Protein AF-G7Y5K4-F1 (afdb_monomer)

Mean predicted aligned error: 17.92 Å

Organism: Clonorchis sinensis (NCBI:txid79923)

Structure (mmCIF, N/CA/C/O backbone):
data_AF-G7Y5K4-F1
#
_entry.id   AF-G7Y5K4-F1
#
loop_
_atom_site.group_PDB
_atom_site.id
_atom_site.type_symbol
_atom_site.label_atom_id
_atom_site.label_alt_id
_atom_site.label_comp_id
_atom_site.label_asym_id
_atom_site.label_entity_id
_atom_site.label_seq_id
_atom_site.pdbx_PDB_ins_code
_atom_site.Cartn_x
_atom_site.Cartn_y
_atom_site.Cartn_z
_atom_site.occupancy
_atom_site.B_iso_or_equiv
_atom_site.auth_seq_id
_atom_site.auth_comp_id
_atom_site.auth_asym_id
_atom_site.auth_atom_id
_atom_site.pdbx_PDB_model_num
ATOM 1 N N . MET A 1 1 ? 6.065 -6.163 4.468 1.00 63.84 1 MET A N 1
ATOM 2 C CA . MET A 1 1 ? 6.593 -5.029 5.257 1.00 63.84 1 MET A CA 1
ATOM 3 C C . MET A 1 1 ? 6.149 -5.187 6.708 1.00 63.84 1 MET A C 1
ATOM 5 O O . MET A 1 1 ? 4.993 -5.538 6.922 1.00 63.84 1 MET A O 1
ATOM 9 N N . GLY A 1 2 ? 7.051 -5.015 7.679 1.00 59.34 2 GLY A N 1
ATOM 10 C CA . GLY A 1 2 ? 6.709 -5.107 9.104 1.00 59.34 2 GLY A CA 1
ATOM 11 C C . GLY A 1 2 ? 5.998 -3.844 9.620 1.00 59.34 2 GLY A C 1
ATOM 12 O O . GLY A 1 2 ? 6.077 -2.796 8.969 1.00 59.34 2 GLY A O 1
ATOM 13 N N . PRO A 1 3 ? 5.308 -3.913 10.773 1.00 59.22 3 PRO A N 1
ATOM 14 C CA . PRO A 1 3 ? 4.739 -2.734 11.424 1.00 59.22 3 PRO A CA 1
ATOM 15 C C . PRO A 1 3 ? 5.840 -1.712 11.748 1.00 59.22 3 PRO A C 1
ATOM 17 O O . PRO A 1 3 ? 6.831 -2.059 12.384 1.00 59.22 3 PRO A O 1
ATOM 20 N N . GLY A 1 4 ? 5.680 -0.460 11.308 1.00 64.44 4 GLY A N 1
ATOM 21 C CA . GLY A 1 4 ? 6.615 0.634 11.613 1.00 64.44 4 GLY A CA 1
ATOM 22 C C . GLY A 1 4 ? 7.791 0.812 10.645 1.00 64.44 4 GLY A C 1
ATOM 23 O O . GLY A 1 4 ? 8.609 1.701 10.861 1.00 64.44 4 GLY A O 1
ATOM 24 N N . CYS A 1 5 ? 7.885 0.022 9.569 1.00 73.31 5 CYS A N 1
ATOM 25 C CA . CYS A 1 5 ? 8.819 0.335 8.485 1.00 73.31 5 CYS A CA 1
ATOM 26 C C . CYS A 1 5 ? 8.445 1.678 7.829 1.00 73.31 5 CYS A C 1
ATOM 28 O O . CYS A 1 5 ? 7.266 1.951 7.601 1.00 73.31 5 CYS A O 1
ATOM 30 N N . ASP A 1 6 ? 9.442 2.497 7.490 1.00 87.00 6 ASP A N 1
ATOM 31 C CA . ASP A 1 6 ? 9.219 3.743 6.754 1.00 87.00 6 ASP A CA 1
ATOM 32 C C . ASP A 1 6 ? 8.789 3.434 5.309 1.00 87.00 6 ASP A C 1
ATOM 34 O O . ASP A 1 6 ? 9.469 2.703 4.580 1.00 87.00 6 ASP A O 1
ATOM 3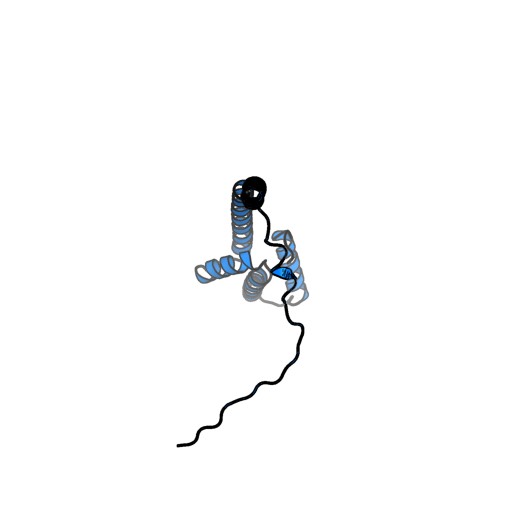8 N N . LEU A 1 7 ? 7.651 4.000 4.899 1.00 86.44 7 LEU A N 1
ATOM 39 C CA . LEU A 1 7 ? 7.104 3.902 3.545 1.00 86.44 7 LEU A CA 1
ATOM 40 C C . LEU A 1 7 ? 8.095 4.402 2.485 1.00 86.44 7 LEU A C 1
ATOM 42 O O . LEU A 1 7 ? 8.162 3.815 1.406 1.00 86.44 7 LEU A O 1
ATOM 46 N N . ALA A 1 8 ? 8.895 5.428 2.789 1.00 88.31 8 ALA A N 1
ATOM 47 C CA . ALA A 1 8 ? 9.906 5.953 1.872 1.00 88.31 8 ALA A CA 1
ATOM 48 C C . ALA A 1 8 ? 11.077 4.975 1.684 1.00 88.31 8 ALA A C 1
ATOM 50 O O . ALA A 1 8 ? 11.566 4.785 0.571 1.00 88.31 8 ALA A O 1
ATOM 51 N N . VAL A 1 9 ? 11.494 4.296 2.756 1.00 90.62 9 VAL A N 1
ATOM 52 C CA . VAL A 1 9 ? 12.548 3.271 2.694 1.00 90.62 9 VAL A CA 1
ATOM 53 C C . VAL A 1 9 ? 12.059 2.043 1.931 1.00 90.62 9 VAL A C 1
ATOM 55 O O . VAL A 1 9 ? 12.786 1.506 1.092 1.00 90.62 9 VAL A O 1
ATOM 58 N N . PHE A 1 10 ? 10.817 1.614 2.179 1.00 90.94 10 PHE A N 1
ATOM 59 C CA . PHE A 1 10 ? 10.189 0.531 1.423 1.00 90.94 10 PHE A CA 1
ATOM 60 C C . PHE A 1 10 ? 10.117 0.865 -0.073 1.00 90.94 10 PHE A C 1
ATOM 62 O O . PHE A 1 10 ? 10.520 0.050 -0.903 1.00 90.94 10 PHE A O 1
ATOM 69 N N . PHE A 1 11 ? 9.687 2.082 -0.408 1.00 91.25 11 PHE A N 1
ATOM 70 C CA . PHE A 1 11 ? 9.638 2.581 -1.776 1.00 91.25 11 PHE A CA 1
ATOM 71 C C . PHE A 1 11 ? 11.002 2.545 -2.473 1.00 91.25 11 PHE A C 1
ATOM 73 O O . PHE A 1 11 ? 11.129 1.956 -3.545 1.00 91.25 11 PHE A O 1
ATOM 80 N N . ALA A 1 12 ? 12.033 3.113 -1.844 1.00 92.69 12 ALA A N 1
ATOM 81 C CA . ALA A 1 12 ? 13.388 3.128 -2.392 1.00 92.69 12 ALA A CA 1
ATOM 82 C C . ALA A 1 12 ? 13.940 1.706 -2.593 1.00 92.69 12 ALA A C 1
ATOM 84 O O . ALA A 1 12 ? 14.562 1.411 -3.614 1.00 92.69 12 ALA A O 1
ATOM 85 N N . SER A 1 13 ? 13.654 0.801 -1.654 1.00 93.06 13 SER A N 1
ATOM 86 C CA . SER A 1 13 ? 14.066 -0.606 -1.741 1.00 93.06 13 SER A CA 1
ATOM 87 C C . SER A 1 13 ? 13.371 -1.339 -2.892 1.00 93.06 13 SER A C 1
ATOM 89 O O . SER A 1 13 ? 14.004 -2.115 -3.614 1.00 93.06 13 SER A O 1
ATOM 91 N N . LEU A 1 14 ? 12.074 -1.084 -3.090 1.00 92.56 14 LEU A N 1
ATOM 92 C CA . LEU A 1 14 ? 11.309 -1.628 -4.211 1.00 92.56 14 LEU A CA 1
ATOM 93 C C . LEU A 1 14 ? 11.837 -1.085 -5.543 1.00 92.56 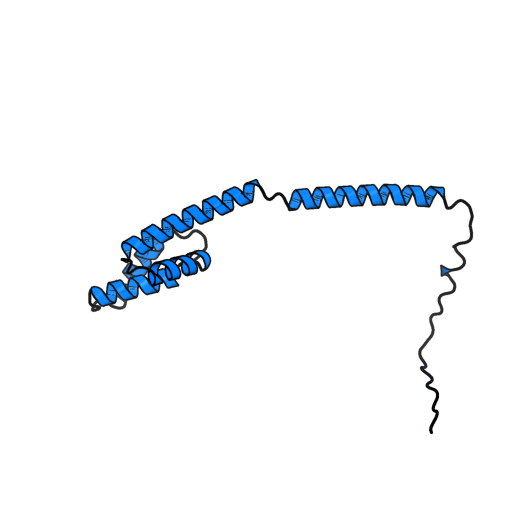14 LEU A C 1
ATOM 95 O O . LEU A 1 14 ? 12.046 -1.858 -6.476 1.00 92.56 14 LEU A O 1
ATOM 99 N N . GLN A 1 15 ? 12.118 0.217 -5.605 1.00 93.19 15 GLN A N 1
ATOM 100 C CA . GLN A 1 15 ? 12.689 0.863 -6.782 1.00 93.19 15 GLN A CA 1
ATOM 101 C C . GLN A 1 15 ? 14.021 0.218 -7.181 1.00 93.19 15 GLN A C 1
ATOM 103 O O . GLN A 1 15 ? 14.174 -0.235 -8.312 1.00 93.19 15 GLN A O 1
ATOM 108 N N . GLN A 1 16 ? 14.947 0.093 -6.228 1.00 94.69 16 GLN A N 1
ATOM 109 C CA . GLN A 1 16 ? 16.251 -0.528 -6.454 1.00 94.69 16 GLN A CA 1
ATOM 110 C C . GLN A 1 16 ? 16.127 -1.996 -6.886 1.00 94.69 16 GLN A C 1
ATOM 112 O O . GLN A 1 16 ? 16.889 -2.470 -7.731 1.00 94.69 16 GLN A O 1
ATOM 117 N N . SER A 1 17 ? 15.168 -2.726 -6.313 1.00 94.56 17 SER A N 1
ATOM 118 C CA . SER A 1 17 ? 14.919 -4.123 -6.677 1.00 94.56 17 SER A CA 1
ATOM 119 C C . SER A 1 17 ? 14.428 -4.248 -8.119 1.00 94.56 17 SER A C 1
ATOM 121 O O . SER A 1 17 ? 14.910 -5.116 -8.846 1.00 94.56 17 SER A O 1
ATOM 123 N N . LEU A 1 18 ? 13.527 -3.362 -8.552 1.00 93.00 18 LEU A N 1
ATOM 124 C CA . LEU A 1 18 ? 13.045 -3.318 -9.933 1.00 93.00 18 LEU A CA 1
ATOM 125 C C . LEU A 1 18 ? 14.149 -2.910 -10.910 1.00 93.00 18 LEU A C 1
ATOM 127 O O . LEU A 1 18 ? 14.308 -3.569 -11.932 1.00 93.00 18 LEU A O 1
ATOM 131 N N . ASP A 1 19 ? 14.956 -1.905 -10.571 1.00 93.00 19 ASP A N 1
ATOM 132 C CA . ASP A 1 19 ? 16.073 -1.460 -11.417 1.00 93.00 19 ASP A CA 1
ATOM 133 C C . ASP A 1 19 ? 17.120 -2.553 -11.623 1.00 93.00 19 ASP A C 1
ATOM 135 O O . ASP A 1 19 ? 17.692 -2.689 -12.703 1.00 93.00 19 ASP A O 1
ATOM 139 N N . ARG A 1 20 ? 17.347 -3.376 -10.595 1.00 95.44 20 ARG A N 1
ATOM 140 C CA . ARG A 1 20 ? 18.262 -4.513 -10.683 1.00 95.44 20 ARG A CA 1
ATOM 141 C C . ARG A 1 20 ? 17.667 -5.687 -11.457 1.00 95.44 20 ARG A C 1
ATOM 143 O O . ARG A 1 20 ? 18.391 -6.342 -12.202 1.00 95.44 20 ARG A O 1
ATOM 150 N N . ALA A 1 21 ? 16.396 -6.005 -11.226 1.00 95.19 21 ALA A N 1
ATOM 151 C CA . ALA A 1 21 ? 15.761 -7.190 -11.798 1.00 95.19 21 ALA A CA 1
ATOM 152 C C . ALA A 1 21 ? 15.332 -6.984 -13.257 1.00 95.19 21 ALA A C 1
ATOM 154 O O . ALA A 1 21 ? 15.390 -7.921 -14.049 1.00 95.19 21 ALA A O 1
ATOM 155 N N . LEU A 1 22 ? 14.895 -5.771 -13.604 1.00 94.88 22 LEU A N 1
ATOM 156 C CA . LEU A 1 22 ? 14.282 -5.432 -14.887 1.00 94.88 22 LEU A CA 1
ATOM 157 C C . LEU A 1 22 ? 14.842 -4.104 -15.441 1.00 94.88 22 LEU A C 1
ATOM 159 O O . LEU A 1 22 ? 14.079 -3.166 -15.677 1.00 94.88 22 LEU A O 1
ATOM 163 N N . PRO A 1 23 ? 16.160 -4.006 -15.703 1.00 91.75 23 PRO A N 1
ATOM 164 C CA . PRO A 1 23 ? 16.790 -2.758 -16.151 1.00 91.75 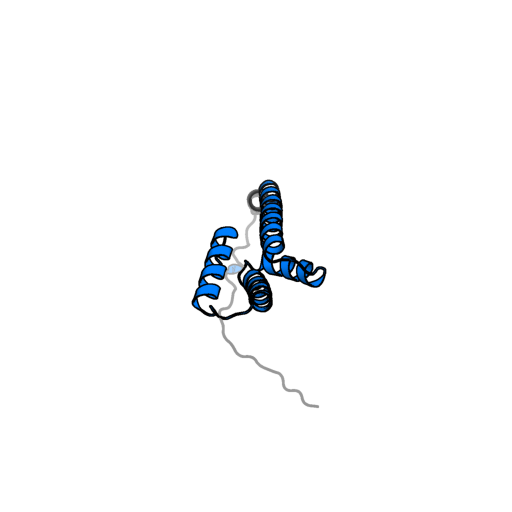23 PRO A CA 1
ATOM 165 C C . PRO A 1 23 ? 16.322 -2.282 -17.538 1.00 91.75 23 PRO A C 1
ATOM 167 O O . PRO A 1 23 ? 16.508 -1.121 -17.881 1.00 91.75 23 PRO A O 1
ATOM 170 N N . GLY A 1 24 ? 15.739 -3.173 -18.348 1.00 92.81 24 GLY A N 1
ATOM 171 C CA . GLY A 1 24 ? 15.252 -2.870 -19.700 1.00 92.81 24 GLY A CA 1
ATOM 172 C C . GLY A 1 24 ? 13.756 -2.562 -19.791 1.00 92.81 24 GLY A C 1
ATOM 173 O O . GLY A 1 24 ? 13.231 -2.493 -20.900 1.00 92.81 24 GLY A O 1
ATOM 174 N N . LEU A 1 25 ? 13.055 -2.447 -18.660 1.00 92.81 25 LEU A N 1
ATOM 175 C CA . LEU A 1 25 ? 11.620 -2.172 -18.646 1.00 92.81 25 LEU A CA 1
ATOM 176 C C . LEU A 1 25 ? 11.356 -0.730 -19.107 1.00 92.81 25 LEU A C 1
ATOM 178 O O . LEU A 1 25 ? 12.020 0.198 -18.644 1.00 92.81 25 LEU A O 1
ATOM 182 N N . ASP A 1 26 ? 10.386 -0.526 -20.000 1.00 94.19 26 ASP A N 1
ATOM 183 C CA . ASP A 1 26 ? 10.026 0.824 -20.433 1.00 94.19 26 ASP A CA 1
ATOM 184 C C . ASP A 1 26 ? 9.443 1.645 -19.271 1.00 94.19 26 ASP A C 1
ATOM 186 O O . ASP A 1 26 ? 8.922 1.100 -18.295 1.00 94.19 26 ASP A O 1
ATOM 190 N N . GLY A 1 27 ? 9.526 2.975 -19.377 1.00 88.62 27 GLY A N 1
ATOM 191 C CA . GLY A 1 27 ? 9.125 3.878 -18.297 1.00 88.62 27 GLY A CA 1
ATOM 192 C C . GLY A 1 27 ? 7.673 3.696 -17.844 1.00 88.62 27 GLY A C 1
ATOM 193 O O . GLY A 1 27 ? 7.408 3.774 -16.645 1.00 88.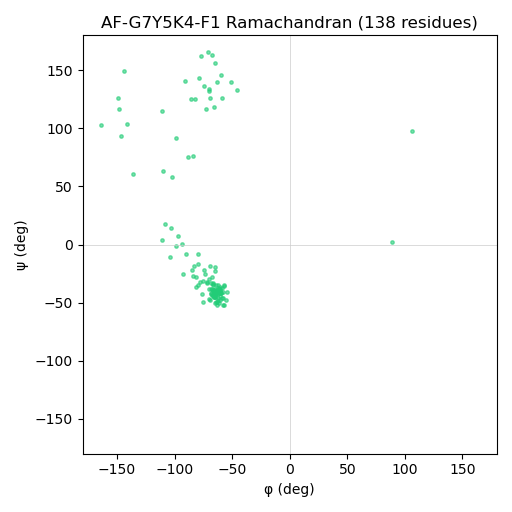62 27 GLY A O 1
ATOM 194 N N . VAL A 1 28 ? 6.753 3.390 -18.764 1.00 89.50 28 VAL A N 1
ATOM 195 C CA . VAL A 1 28 ? 5.322 3.235 -18.460 1.00 89.50 28 VAL A CA 1
ATOM 196 C C . VAL A 1 28 ? 5.072 1.906 -17.759 1.00 89.50 28 VAL A C 1
ATOM 198 O O . VAL A 1 28 ? 4.472 1.883 -16.682 1.00 89.50 28 VAL A O 1
ATOM 201 N N . SER A 1 29 ? 5.589 0.803 -18.304 1.00 91.62 29 SER A N 1
ATOM 202 C CA . SER A 1 29 ? 5.498 -0.513 -17.662 1.00 91.62 29 SER A CA 1
ATOM 203 C C . SER A 1 29 ? 6.177 -0.517 -16.295 1.00 91.62 29 SER A C 1
ATOM 205 O O . SER A 1 29 ? 5.668 -1.125 -15.352 1.00 91.62 29 SER A O 1
ATOM 207 N N . ARG A 1 30 ? 7.296 0.204 -16.150 1.00 91.62 30 ARG A N 1
ATOM 208 C CA . ARG A 1 30 ? 7.996 0.365 -14.872 1.00 91.62 30 ARG A CA 1
ATOM 209 C C . ARG A 1 30 ? 7.154 1.118 -13.861 1.00 91.62 30 ARG A C 1
ATOM 211 O O . ARG A 1 30 ? 7.053 0.668 -12.724 1.00 91.62 30 ARG A O 1
ATOM 218 N N . GLN A 1 31 ? 6.525 2.217 -14.259 1.00 90.00 31 GLN A N 1
ATOM 219 C CA . GLN A 1 31 ? 5.660 2.987 -13.370 1.00 90.00 31 GLN A CA 1
ATOM 220 C C . GLN A 1 31 ? 4.430 2.171 -12.950 1.00 90.00 31 GLN A C 1
ATOM 222 O O . GLN A 1 31 ? 4.089 2.126 -11.766 1.00 90.00 31 GLN A O 1
ATOM 227 N N . TYR A 1 32 ? 3.823 1.438 -13.886 1.00 90.06 32 TYR A N 1
ATOM 228 C CA . TYR A 1 32 ? 2.689 0.566 -13.597 1.00 90.06 32 TYR A CA 1
ATOM 229 C C . TYR A 1 32 ? 3.066 -0.559 -12.627 1.00 90.06 32 TYR A C 1
ATOM 231 O O . TYR A 1 32 ? 2.431 -0.704 -11.580 1.00 90.06 32 TYR A O 1
ATOM 239 N N . LEU A 1 33 ? 4.134 -1.306 -12.918 1.00 92.81 33 LEU A N 1
ATOM 240 C CA . LEU A 1 33 ? 4.617 -2.390 -12.061 1.00 92.81 33 LEU A CA 1
ATOM 241 C C . LEU A 1 33 ? 5.012 -1.883 -10.671 1.00 92.81 33 LEU A C 1
ATOM 243 O O . LEU A 1 33 ? 4.706 -2.525 -9.667 1.00 92.81 33 LEU A O 1
ATOM 247 N N . MET A 1 34 ? 5.661 -0.720 -10.606 1.00 92.31 34 MET A N 1
ATOM 248 C CA . MET A 1 34 ? 6.043 -0.106 -9.343 1.00 92.31 34 MET A CA 1
ATOM 249 C C . MET A 1 34 ? 4.818 0.283 -8.511 1.00 92.31 34 MET A C 1
ATOM 251 O O . MET A 1 34 ? 4.797 0.006 -7.313 1.00 92.31 34 MET A O 1
ATOM 255 N N . SER A 1 35 ? 3.784 0.859 -9.135 1.00 91.19 35 SER A N 1
ATOM 256 C CA . SER A 1 35 ? 2.526 1.194 -8.455 1.00 91.19 35 SER A CA 1
ATOM 257 C C . SER A 1 35 ? 1.846 -0.047 -7.870 1.00 91.19 35 SER A C 1
ATOM 259 O O . SER A 1 35 ? 1.420 -0.040 -6.715 1.00 91.19 35 SER A O 1
ATOM 261 N N . ASP A 1 36 ? 1.801 -1.134 -8.640 1.00 91.81 36 ASP A N 1
ATOM 262 C CA . ASP A 1 36 ? 1.108 -2.363 -8.269 1.00 91.81 36 ASP A CA 1
ATOM 263 C C . ASP A 1 36 ? 1.832 -3.078 -7.119 1.00 91.81 36 ASP A C 1
ATOM 265 O O . ASP A 1 36 ? 1.232 -3.403 -6.093 1.00 91.81 36 ASP A O 1
ATOM 269 N N . GLN A 1 37 ? 3.157 -3.207 -7.231 1.00 93.44 37 GLN A N 1
ATOM 270 C CA . GLN A 1 37 ? 3.994 -3.801 -6.188 1.00 93.44 37 GLN A CA 1
ATOM 271 C C . GLN A 1 37 ? 4.046 -2.959 -4.915 1.00 93.44 37 GLN A C 1
ATOM 273 O O . GLN A 1 37 ? 4.122 -3.508 -3.814 1.00 93.44 37 GLN A O 1
ATOM 278 N N . PHE A 1 38 ? 3.988 -1.632 -5.033 1.00 92.62 38 PHE A N 1
ATOM 279 C CA . PHE A 1 38 ? 3.920 -0.765 -3.866 1.00 92.62 38 PHE A CA 1
ATOM 280 C C . PHE A 1 38 ? 2.624 -1.009 -3.086 1.00 92.62 38 PHE A C 1
ATOM 282 O O . PHE A 1 38 ? 2.676 -1.266 -1.882 1.00 92.62 38 PHE A O 1
ATOM 289 N N . VAL A 1 39 ? 1.474 -1.013 -3.769 1.00 91.69 39 VAL A N 1
ATOM 290 C CA . VAL A 1 39 ? 0.172 -1.296 -3.144 1.00 91.69 39 VAL A CA 1
ATOM 291 C C . VAL A 1 39 ? 0.150 -2.696 -2.524 1.00 91.69 39 VAL A C 1
ATOM 293 O O . VAL A 1 39 ? -0.333 -2.861 -1.402 1.00 91.69 39 VAL A O 1
ATOM 296 N N . GLU A 1 40 ? 0.712 -3.703 -3.192 1.00 92.25 40 GLU A N 1
ATOM 297 C CA . GLU A 1 40 ? 0.733 -5.064 -2.650 1.00 92.25 40 GLU A CA 1
ATOM 298 C C . GLU A 1 40 ? 1.706 -5.232 -1.477 1.00 92.25 40 GLU A C 1
ATOM 300 O O . GLU A 1 40 ? 1.453 -6.008 -0.554 1.00 92.25 40 GLU A O 1
ATOM 305 N N . GLY A 1 41 ? 2.812 -4.492 -1.468 1.00 89.50 41 GLY A N 1
ATOM 306 C CA . GLY A 1 41 ? 3.860 -4.635 -0.462 1.00 89.50 41 GLY A CA 1
ATOM 307 C C . GLY A 1 41 ? 3.617 -3.883 0.849 1.00 89.50 41 GLY A C 1
ATOM 308 O O . GLY A 1 41 ? 4.223 -4.241 1.870 1.00 89.50 41 GLY A O 1
ATOM 309 N N . VAL A 1 42 ? 2.716 -2.892 0.865 1.00 89.62 42 VAL A N 1
ATOM 310 C CA . VAL A 1 42 ? 2.325 -2.200 2.104 1.00 89.62 42 VAL A CA 1
ATOM 311 C C . VAL A 1 42 ? 1.486 -3.090 3.031 1.00 89.62 42 VAL A C 1
ATOM 313 O O . VAL A 1 42 ? 0.986 -4.162 2.663 1.00 89.62 42 VAL A O 1
ATOM 316 N N . GLN A 1 43 ? 1.346 -2.643 4.282 1.00 87.12 43 GLN A N 1
ATOM 317 C CA . GLN A 1 43 ? 0.594 -3.352 5.316 1.00 87.12 43 GLN A CA 1
ATOM 318 C C . GLN A 1 43 ? -0.885 -3.542 4.921 1.00 87.12 43 GLN A C 1
ATOM 320 O O . GLN A 1 43 ? -1.463 -2.642 4.307 1.00 87.12 43 GLN A O 1
ATOM 325 N N . PRO A 1 44 ? -1.533 -4.659 5.313 1.00 86.62 44 PRO A N 1
ATOM 326 C CA . PRO A 1 44 ? -2.894 -4.994 4.875 1.00 86.62 44 PRO A CA 1
ATOM 327 C C . PRO A 1 44 ? -3.941 -3.902 5.132 1.00 86.62 44 PRO A C 1
ATOM 329 O O . PRO A 1 44 ? -4.765 -3.630 4.261 1.00 86.62 44 PRO A O 1
ATOM 332 N N . ALA A 1 45 ? -3.875 -3.242 6.294 1.00 82.06 45 ALA A N 1
ATOM 333 C CA . ALA A 1 45 ? -4.793 -2.160 6.655 1.00 82.06 45 ALA A CA 1
ATOM 334 C C . ALA A 1 45 ? -4.721 -0.975 5.673 1.00 82.06 45 ALA A C 1
ATOM 336 O O . ALA A 1 45 ? -5.745 -0.410 5.300 1.00 82.06 45 ALA A O 1
ATOM 337 N N . LEU A 1 46 ? -3.513 -0.647 5.210 1.00 87.12 46 LEU A N 1
ATOM 338 C CA . LEU A 1 46 ? -3.263 0.439 4.266 1.00 87.12 46 LEU A CA 1
ATOM 339 C C . LEU A 1 46 ? -3.542 0.008 2.818 1.00 87.12 46 LEU A C 1
ATOM 341 O O . LEU A 1 46 ? -4.081 0.777 2.026 1.00 87.12 46 LEU A O 1
ATOM 345 N N . ARG A 1 47 ? -3.230 -1.252 2.483 1.00 90.62 47 ARG A N 1
ATOM 346 C CA . ARG A 1 47 ? -3.440 -1.848 1.155 1.00 90.62 47 ARG A CA 1
ATOM 347 C C . ARG A 1 47 ? -4.887 -1.739 0.693 1.00 90.62 47 ARG A C 1
ATOM 349 O O . ARG A 1 47 ? -5.128 -1.354 -0.446 1.00 90.62 47 ARG A O 1
ATOM 356 N N . ALA A 1 48 ? -5.843 -2.088 1.556 1.00 89.12 48 ALA A N 1
ATOM 357 C CA . ALA A 1 48 ? -7.262 -2.049 1.206 1.00 89.12 48 ALA A CA 1
ATOM 358 C C . ALA A 1 48 ? -7.708 -0.636 0.800 1.00 89.12 48 ALA A C 1
ATOM 360 O O . ALA A 1 48 ? -8.413 -0.472 -0.193 1.00 89.12 48 ALA A O 1
ATOM 361 N N . GLN A 1 49 ? -7.235 0.379 1.526 1.00 89.25 49 GLN A N 1
ATOM 362 C CA . GLN A 1 49 ? -7.548 1.779 1.252 1.00 89.25 49 GLN A CA 1
ATOM 363 C C . GLN A 1 49 ? -6.888 2.250 -0.048 1.00 89.25 49 GLN A C 1
ATOM 365 O O . GLN A 1 49 ? -7.569 2.794 -0.911 1.00 89.25 49 GLN A O 1
ATOM 370 N N . LEU A 1 50 ? -5.597 1.967 -0.248 1.00 90.12 50 LEU A N 1
ATOM 371 C CA . LEU A 1 50 ? -4.888 2.349 -1.476 1.00 90.12 50 LEU A CA 1
ATOM 372 C C . LEU A 1 50 ? -5.473 1.690 -2.731 1.00 90.12 50 LEU A C 1
ATOM 374 O O . LEU A 1 50 ? -5.568 2.341 -3.768 1.00 90.12 50 LEU A O 1
ATOM 378 N N . ARG A 1 51 ? -5.912 0.426 -2.647 1.00 91.12 51 ARG A N 1
ATOM 379 C CA . ARG A 1 51 ? -6.622 -0.240 -3.753 1.00 91.12 51 ARG A CA 1
ATOM 380 C C . ARG A 1 51 ? -7.924 0.474 -4.106 1.00 91.12 51 ARG A C 1
ATOM 382 O O . ARG A 1 51 ? -8.234 0.599 -5.284 1.00 91.12 51 ARG A O 1
ATOM 389 N N . LEU A 1 52 ? -8.660 0.944 -3.100 1.00 87.75 52 LEU A N 1
ATOM 390 C CA . LEU A 1 52 ? -9.899 1.700 -3.280 1.00 87.75 52 LEU A CA 1
ATOM 391 C C . LEU A 1 52 ? -9.644 3.023 -4.008 1.00 87.75 52 LEU A C 1
ATOM 393 O O . LEU A 1 52 ? -10.294 3.283 -5.015 1.00 87.75 52 LEU A O 1
ATOM 397 N N . VAL A 1 53 ? -8.655 3.809 -3.565 1.00 87.44 53 VAL A N 1
ATOM 398 C CA . VAL A 1 53 ? -8.339 5.095 -4.215 1.00 87.44 53 VAL A CA 1
ATOM 399 C C . VAL A 1 53 ? -7.806 4.888 -5.637 1.00 87.44 53 VAL A C 1
ATOM 401 O O . VAL A 1 53 ? -8.198 5.598 -6.558 1.00 87.44 53 VAL A O 1
ATOM 404 N N . ARG A 1 54 ? -6.977 3.862 -5.854 1.00 85.38 54 ARG A N 1
ATOM 405 C CA .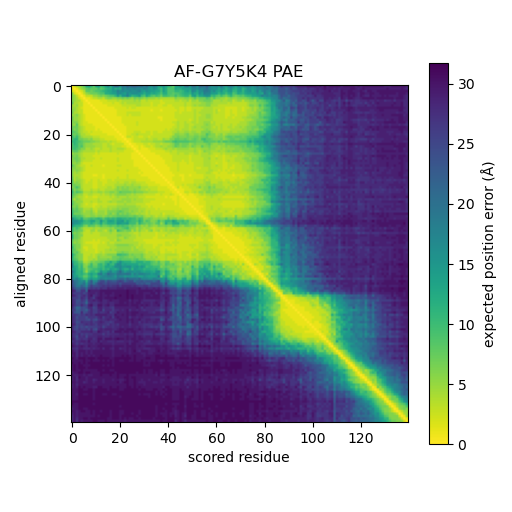 ARG A 1 54 ? -6.464 3.515 -7.190 1.00 85.38 54 ARG A CA 1
ATOM 406 C C . ARG A 1 54 ? -7.551 3.003 -8.141 1.00 85.38 54 ARG A C 1
ATOM 408 O O . ARG A 1 54 ? -7.416 3.134 -9.349 1.00 85.38 54 ARG A O 1
ATOM 415 N N . ALA A 1 55 ? -8.615 2.393 -7.621 1.00 84.56 55 ALA A N 1
ATOM 416 C CA . ALA A 1 55 ? -9.754 1.987 -8.442 1.00 84.5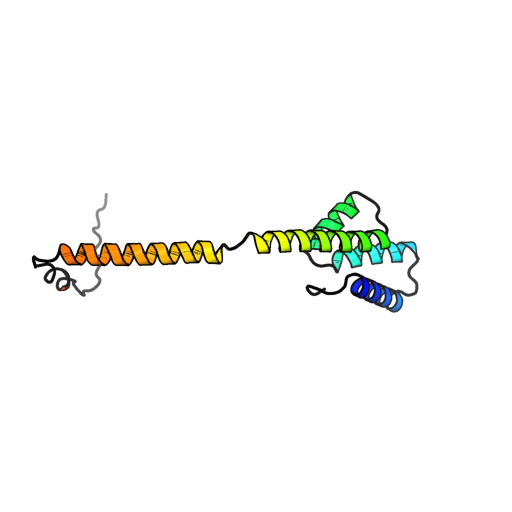6 55 ALA A CA 1
ATOM 417 C C . ALA A 1 55 ? -10.608 3.188 -8.879 1.00 84.56 55 ALA A C 1
ATOM 419 O O . ALA A 1 55 ? -11.291 3.111 -9.897 1.00 84.56 55 ALA A O 1
ATOM 420 N N . THR A 1 56 ? -10.581 4.280 -8.109 1.00 78.19 56 THR A N 1
ATOM 421 C CA . THR A 1 56 ? -11.358 5.493 -8.390 1.00 78.19 56 THR A CA 1
ATOM 422 C C . THR A 1 56 ? -10.599 6.529 -9.210 1.00 78.19 56 THR A C 1
ATOM 424 O O . THR A 1 56 ? -11.239 7.323 -9.892 1.00 78.19 56 THR A O 1
ATOM 427 N N . ASP A 1 57 ? -9.266 6.531 -9.151 1.00 77.12 57 ASP A N 1
ATOM 428 C CA . ASP A 1 57 ? -8.426 7.515 -9.831 1.00 77.12 57 ASP A CA 1
ATOM 429 C C . ASP A 1 57 ? -7.125 6.894 -10.354 1.00 77.12 57 ASP A C 1
ATOM 431 O O . ASP A 1 57 ? -6.571 5.955 -9.769 1.00 77.12 57 ASP A O 1
ATOM 435 N N . GLN A 1 58 ? -6.617 7.431 -11.460 1.00 75.06 58 GLN A N 1
ATOM 436 C CA . GLN A 1 58 ? -5.382 6.971 -12.084 1.00 75.06 58 GLN A CA 1
ATOM 437 C C . GLN A 1 58 ? -4.184 7.643 -11.401 1.00 75.06 58 GLN A C 1
ATOM 439 O O . GLN A 1 58 ? -3.587 8.580 -11.918 1.00 75.06 58 GLN A O 1
ATOM 444 N N . LEU A 1 59 ? -3.857 7.162 -10.201 1.00 81.94 59 LEU A N 1
ATOM 445 C CA . LEU A 1 59 ? -2.815 7.748 -9.358 1.00 81.94 59 LEU A CA 1
ATOM 446 C C . LEU A 1 59 ? -1.403 7.441 -9.862 1.00 81.94 59 LEU A C 1
ATOM 448 O O . LEU A 1 59 ? -1.065 6.288 -10.160 1.00 81.94 59 LEU A O 1
ATOM 452 N N . SER A 1 60 ? -0.549 8.463 -9.849 1.00 85.00 60 SER A N 1
ATOM 453 C CA . SER A 1 60 ? 0.893 8.286 -9.996 1.00 85.00 60 SER A CA 1
ATOM 454 C C . SER A 1 60 ? 1.495 7.561 -8.789 1.00 85.00 60 SER A C 1
ATOM 456 O O . SER A 1 60 ? 0.918 7.447 -7.702 1.00 85.00 60 SER A O 1
ATOM 458 N N . VAL A 1 61 ? 2.708 7.059 -8.984 1.00 84.06 61 VAL A N 1
ATOM 459 C CA . VAL A 1 61 ? 3.459 6.340 -7.958 1.00 84.06 61 VAL A CA 1
ATOM 460 C C . VAL A 1 61 ? 3.807 7.268 -6.784 1.00 84.06 61 VAL A C 1
ATOM 462 O O . VAL A 1 61 ? 3.710 6.875 -5.622 1.00 84.06 61 VAL A O 1
ATOM 465 N N . GLU A 1 62 ? 4.146 8.519 -7.074 1.00 86.69 62 GLU A N 1
ATOM 466 C CA . GLU A 1 62 ? 4.453 9.559 -6.097 1.00 86.69 62 GLU A CA 1
ATOM 467 C C . GLU A 1 62 ? 3.223 9.915 -5.245 1.00 86.69 62 GLU A C 1
ATOM 469 O O . GLU A 1 62 ? 3.315 10.040 -4.019 1.00 86.69 62 GLU A O 1
ATOM 474 N N . GLU A 1 63 ? 2.048 10.015 -5.873 1.00 89.31 63 GLU A N 1
ATOM 475 C CA . GLU A 1 63 ? 0.779 10.253 -5.179 1.00 89.31 63 GLU 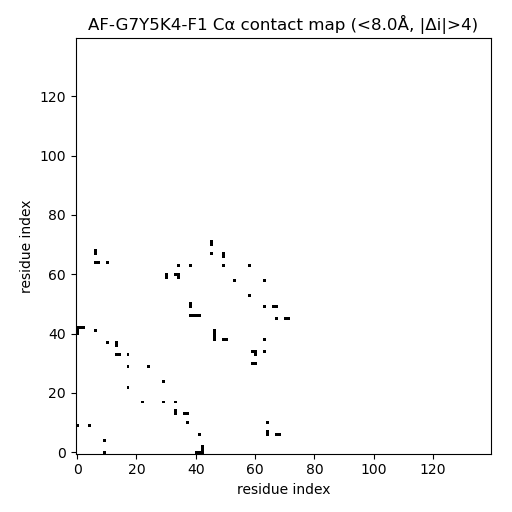A CA 1
ATOM 476 C C . GLU A 1 63 ? 0.379 9.074 -4.295 1.00 89.31 63 GLU A C 1
ATOM 478 O O . GLU A 1 63 ? -0.072 9.291 -3.170 1.00 89.31 63 GLU A O 1
ATOM 483 N N . LEU A 1 64 ? 0.603 7.836 -4.746 1.00 89.25 64 LEU A N 1
ATOM 484 C CA . LEU A 1 64 ? 0.370 6.642 -3.930 1.00 89.25 64 LEU A CA 1
ATOM 485 C C . LEU A 1 64 ? 1.217 6.648 -2.655 1.00 89.25 64 LEU A C 1
ATOM 487 O O . LEU A 1 64 ? 0.704 6.324 -1.583 1.00 89.25 64 LEU A O 1
ATOM 491 N N . VAL A 1 65 ? 2.489 7.046 -2.737 1.00 89.44 65 VAL A N 1
ATOM 492 C CA . VAL A 1 65 ? 3.365 7.154 -1.556 1.00 89.44 65 VAL A CA 1
ATOM 493 C C . VAL A 1 65 ? 2.876 8.246 -0.607 1.00 89.44 65 VAL A C 1
ATOM 495 O O . VAL A 1 65 ? 2.840 8.033 0.609 1.00 89.44 65 VAL A O 1
ATOM 498 N N . ARG A 1 66 ? 2.473 9.405 -1.144 1.00 90.94 66 ARG A N 1
ATOM 499 C CA . ARG A 1 66 ? 1.920 10.509 -0.346 1.00 90.94 66 ARG A CA 1
ATOM 500 C C . ARG A 1 66 ? 0.642 10.086 0.378 1.00 90.94 66 ARG A C 1
ATOM 502 O O . ARG A 1 66 ? 0.558 10.242 1.593 1.00 90.94 66 ARG A O 1
ATOM 509 N N . LEU A 1 67 ? -0.306 9.491 -0.341 1.00 90.38 67 LEU A N 1
ATOM 510 C CA . LEU A 1 67 ? -1.563 8.995 0.223 1.00 90.38 67 LEU A CA 1
ATOM 511 C C . LEU A 1 67 ? -1.324 7.906 1.266 1.00 90.38 67 LEU A C 1
ATOM 513 O O . LEU A 1 67 ? -1.934 7.929 2.330 1.00 90.38 67 LEU A O 1
ATOM 517 N N . ALA A 1 68 ? -0.399 6.979 1.010 1.00 89.12 68 ALA A N 1
ATOM 518 C CA . ALA A 1 68 ? -0.035 5.946 1.974 1.00 89.12 68 ALA A CA 1
ATOM 519 C C . ALA A 1 68 ? 0.468 6.557 3.292 1.00 89.12 68 ALA A C 1
ATOM 521 O O . ALA A 1 68 ? 0.099 6.089 4.370 1.00 89.12 68 ALA A O 1
ATOM 522 N N . ARG A 1 69 ? 1.273 7.625 3.219 1.00 89.62 69 ARG A N 1
ATOM 523 C CA . ARG A 1 69 ? 1.729 8.365 4.403 1.00 89.62 69 ARG A CA 1
ATOM 524 C C . ARG A 1 69 ? 0.561 9.038 5.120 1.00 89.62 69 ARG A C 1
ATOM 526 O O . ARG A 1 69 ? 0.421 8.855 6.323 1.00 89.62 69 ARG A O 1
ATOM 533 N N . GLU A 1 70 ? -0.277 9.780 4.401 1.00 89.56 70 GLU A N 1
ATOM 534 C CA . GLU A 1 70 ? -1.431 10.480 4.984 1.00 89.56 70 GLU A CA 1
ATOM 535 C C . GLU A 1 70 ? -2.384 9.507 5.695 1.00 89.56 70 GLU A C 1
ATOM 537 O O . GLU A 1 70 ? -2.757 9.724 6.847 1.00 89.56 70 GLU A O 1
ATOM 542 N N . LEU A 1 71 ? -2.710 8.382 5.059 1.00 86.81 71 LEU A N 1
ATOM 543 C CA . LEU A 1 71 ? -3.580 7.355 5.630 1.00 86.81 71 LEU A CA 1
ATOM 544 C C . LEU A 1 71 ? -2.949 6.647 6.837 1.00 86.81 71 LEU A C 1
ATOM 546 O O . LEU A 1 71 ? -3.656 6.299 7.789 1.00 86.81 71 LEU A O 1
ATOM 550 N N . ALA A 1 72 ? -1.627 6.453 6.835 1.00 85.38 72 ALA A N 1
ATOM 551 C CA . ALA A 1 72 ? -0.911 5.918 7.989 1.00 85.38 72 ALA A CA 1
ATOM 552 C C . ALA A 1 72 ? -0.979 6.880 9.187 1.00 85.38 72 ALA A C 1
ATOM 554 O O . ALA A 1 72 ? -1.247 6.434 10.303 1.00 85.38 72 ALA A O 1
ATOM 555 N N . GLU A 1 73 ? -0.814 8.185 8.962 1.00 84.12 73 GLU A N 1
ATOM 556 C CA . GLU A 1 73 ? -0.940 9.209 10.008 1.00 84.12 73 GLU A CA 1
ATOM 557 C C . GLU A 1 73 ? -2.370 9.306 10.552 1.00 84.12 73 GLU A C 1
ATOM 559 O O . GLU A 1 73 ? -2.563 9.337 11.768 1.00 84.12 73 GLU A O 1
ATOM 564 N N . VAL A 1 74 ? -3.386 9.273 9.682 1.00 83.94 74 VAL A N 1
ATOM 565 C CA . VAL A 1 74 ? -4.798 9.249 10.102 1.00 83.94 74 VAL A CA 1
ATOM 566 C C . VAL A 1 74 ? -5.082 8.013 10.952 1.00 83.94 74 VAL A C 1
ATOM 568 O O . VAL A 1 74 ? -5.632 8.131 12.045 1.00 83.94 74 VAL A O 1
ATOM 571 N N . SER A 1 75 ? -4.641 6.835 10.507 1.00 74.06 75 SER A N 1
ATOM 572 C CA . SER A 1 75 ? -4.824 5.583 11.251 1.00 74.06 75 SER A CA 1
ATOM 573 C C . SER A 1 75 ? -4.121 5.619 12.613 1.00 74.06 75 SER A C 1
ATOM 575 O O . SER A 1 75 ? -4.676 5.163 13.614 1.00 74.06 75 SER A O 1
ATOM 577 N N . LEU A 1 76 ? -2.918 6.201 12.684 1.00 72.94 76 LEU A N 1
ATOM 578 C CA . LEU A 1 76 ? -2.196 6.421 13.939 1.00 72.94 76 LEU A CA 1
ATOM 579 C C . LEU A 1 76 ? -2.918 7.413 14.855 1.00 72.94 76 LEU A C 1
ATOM 581 O O . LEU A 1 76 ? -2.965 7.190 16.067 1.00 72.94 76 LEU A O 1
ATOM 585 N N . ALA A 1 77 ? -3.486 8.486 14.307 1.00 73.44 77 ALA A N 1
ATOM 586 C CA . ALA A 1 77 ? -4.262 9.462 15.063 1.00 73.44 77 ALA A CA 1
ATOM 587 C C . ALA A 1 77 ? -5.542 8.835 15.636 1.00 73.44 77 ALA A C 1
ATOM 589 O O . ALA A 1 77 ? -5.811 8.989 16.830 1.00 73.44 77 ALA A O 1
ATOM 590 N N . THR A 1 78 ? -6.276 8.053 14.839 1.00 71.69 78 THR A N 1
ATOM 591 C CA . THR A 1 78 ? -7.459 7.309 15.295 1.00 71.69 78 THR A CA 1
ATOM 592 C C . THR A 1 78 ? -7.096 6.292 16.376 1.00 71.69 78 THR A C 1
ATOM 594 O O . THR A 1 78 ? -7.740 6.266 17.422 1.00 71.69 78 THR A O 1
ATOM 597 N N . LEU A 1 79 ? -6.021 5.514 16.194 1.00 63.59 79 LEU A N 1
ATOM 598 C CA . LEU A 1 79 ? -5.544 4.564 17.208 1.00 63.59 79 LEU A CA 1
ATOM 599 C C . LEU A 1 79 ? -5.100 5.259 18.500 1.00 63.59 79 LEU A C 1
ATOM 601 O O . LEU A 1 79 ? -5.354 4.753 19.593 1.00 63.59 79 LEU A O 1
ATOM 605 N N . ARG A 1 80 ? -4.442 6.420 18.411 1.00 61.22 80 ARG A N 1
ATOM 606 C CA . ARG A 1 80 ? -4.050 7.204 19.593 1.00 61.22 80 ARG A CA 1
ATOM 607 C C . ARG A 1 80 ? -5.254 7.783 20.327 1.00 61.22 80 ARG A C 1
ATOM 609 O O . ARG A 1 80 ? -5.238 7.790 21.555 1.00 61.22 80 ARG A O 1
ATOM 616 N N . SER A 1 81 ? -6.280 8.226 19.602 1.00 61.19 81 SER A N 1
ATOM 617 C CA . SER A 1 81 ? -7.542 8.672 20.201 1.00 61.19 81 SER A CA 1
ATOM 618 C C . SER A 1 81 ? -8.262 7.510 20.883 1.00 61.19 81 SER A C 1
ATOM 620 O O . SER A 1 81 ? -8.642 7.620 22.042 1.00 61.19 81 SER A O 1
ATOM 622 N N . GLN A 1 82 ? -8.338 6.350 20.226 1.00 53.50 82 GLN A N 1
ATOM 623 C CA . GLN A 1 82 ? -8.925 5.139 20.802 1.00 53.50 82 GLN A CA 1
ATOM 624 C C . GLN A 1 82 ? -8.173 4.672 22.056 1.00 53.50 82 GLN A C 1
ATOM 626 O O . GLN A 1 82 ? -8.783 4.238 23.027 1.00 53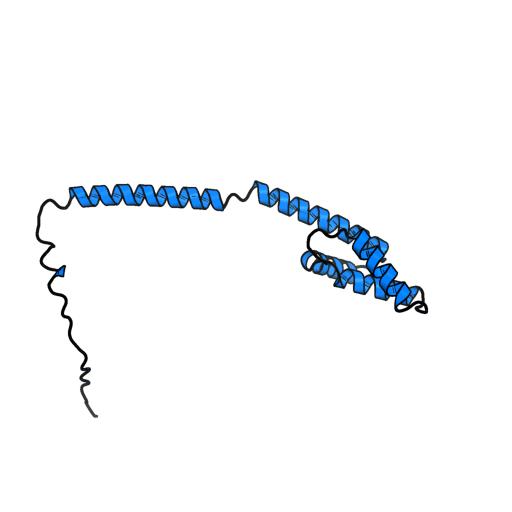.50 82 GLN A O 1
ATOM 631 N N . LYS A 1 83 ? -6.841 4.788 22.072 1.00 45.66 83 LYS A N 1
ATOM 632 C CA . LYS A 1 83 ? -6.018 4.413 23.230 1.00 45.66 83 LYS A CA 1
ATOM 633 C C . LYS A 1 83 ? -6.204 5.345 24.435 1.00 45.66 83 LYS A C 1
ATOM 635 O O . LYS A 1 83 ? -5.844 4.950 25.540 1.00 45.66 83 LYS A O 1
ATOM 640 N N . ARG A 1 84 ? -6.745 6.555 24.250 1.00 51.84 84 ARG A N 1
ATOM 641 C CA . ARG A 1 84 ? -7.100 7.448 25.365 1.00 51.84 84 ARG A CA 1
ATOM 642 C C . ARG A 1 84 ? -8.476 7.156 25.959 1.00 51.84 84 ARG A C 1
ATOM 644 O O . ARG A 1 84 ? -8.631 7.369 27.155 1.00 51.84 84 ARG A O 1
ATOM 651 N N . ASP A 1 85 ? -9.397 6.604 25.172 1.00 52.41 85 ASP A N 1
ATOM 652 C CA . ASP A 1 85 ? -10.782 6.379 25.612 1.00 52.41 85 ASP A CA 1
ATOM 653 C C . ASP A 1 85 ? -11.105 4.918 25.949 1.00 52.41 85 ASP A C 1
ATOM 655 O O . ASP A 1 85 ? -12.124 4.625 26.571 1.00 52.41 85 ASP A O 1
ATOM 659 N N . ASN A 1 86 ? -10.217 3.981 25.623 1.00 51.91 86 ASN A N 1
ATOM 660 C CA . ASN A 1 86 ? -10.396 2.591 25.998 1.00 51.91 86 ASN A CA 1
ATOM 661 C C . ASN A 1 86 ? -9.581 2.268 27.249 1.00 51.91 86 ASN A C 1
ATOM 663 O O . ASN A 1 86 ? -8.464 1.755 27.163 1.00 51.91 86 ASN A O 1
ATOM 667 N N . SER A 1 87 ? -10.228 2.420 28.405 1.00 57.81 87 SER A N 1
ATOM 668 C CA . SER A 1 87 ? -9.913 1.606 29.580 1.00 57.81 87 SER A CA 1
ATOM 669 C C . SER A 1 87 ? -10.950 0.488 29.804 1.00 57.81 87 SER A C 1
ATOM 671 O O . SER A 1 87 ? -11.576 0.427 30.859 1.00 57.81 87 SER A O 1
ATOM 673 N N . PRO A 1 88 ? -11.173 -0.430 28.834 1.00 61.69 88 PRO A N 1
ATOM 674 C CA . PRO A 1 88 ? -12.026 -1.597 29.042 1.00 61.69 88 PRO A CA 1
ATOM 675 C C . PRO A 1 88 ? -11.423 -2.536 30.091 1.00 61.69 88 PRO A C 1
ATOM 677 O O . PRO A 1 88 ? -12.148 -3.304 30.706 1.00 61.69 88 PRO A O 1
ATOM 680 N N . VAL A 1 89 ? -10.105 -2.460 30.315 1.00 70.00 89 VAL A N 1
ATOM 681 C CA . VAL A 1 89 ? -9.436 -3.177 31.403 1.00 70.00 89 VAL A CA 1
ATOM 682 C C . VAL A 1 89 ? -9.846 -2.603 32.756 1.00 70.00 89 VAL A C 1
ATOM 684 O O . VAL A 1 89 ? -10.131 -3.385 33.652 1.00 70.00 89 VAL A O 1
ATOM 687 N N . GLU A 1 90 ? -9.946 -1.279 32.902 1.00 73.31 90 GLU A N 1
ATOM 688 C CA . GLU A 1 90 ? -10.343 -0.681 34.183 1.00 73.31 90 GLU A CA 1
ATOM 689 C C . GLU A 1 90 ? -11.858 -0.762 34.423 1.00 73.31 90 GLU A C 1
ATOM 691 O O . GLU A 1 90 ? -12.271 -0.991 35.553 1.00 73.31 90 GLU A O 1
ATOM 696 N N . ASP A 1 91 ? -12.696 -0.706 33.377 1.00 80.56 91 ASP A N 1
ATOM 697 C CA . ASP A 1 91 ? -14.133 -1.030 33.498 1.00 80.56 91 ASP A CA 1
ATOM 698 C C . ASP A 1 91 ? -14.348 -2.494 33.919 1.00 80.56 91 ASP A C 1
ATOM 700 O O . ASP A 1 91 ? -15.153 -2.790 34.803 1.00 80.56 91 ASP A O 1
ATOM 704 N N . LEU A 1 92 ? -13.584 -3.425 33.333 1.00 82.44 92 LEU A N 1
ATOM 705 C CA . LEU A 1 92 ? -13.623 -4.834 33.719 1.00 82.44 92 LEU A CA 1
ATOM 706 C C . LEU A 1 92 ? -13.107 -5.043 35.147 1.00 82.44 92 LEU A C 1
ATOM 708 O O . LEU A 1 92 ? -13.685 -5.830 35.892 1.00 82.44 92 LEU A O 1
ATOM 712 N N . ARG A 1 93 ? -12.051 -4.328 35.541 1.00 84.12 93 ARG A N 1
ATOM 713 C CA . ARG A 1 93 ? -11.485 -4.376 36.891 1.00 84.12 93 ARG A CA 1
ATOM 714 C C . ARG A 1 93 ? -12.491 -3.895 37.933 1.00 84.12 93 ARG A C 1
ATOM 716 O O . ARG A 1 93 ? -12.771 -4.634 38.869 1.00 84.12 93 ARG A O 1
ATOM 723 N N . ASN A 1 94 ? -13.135 -2.754 37.689 1.00 87.31 94 ASN A N 1
ATOM 724 C CA . ASN A 1 94 ? -14.194 -2.231 38.552 1.00 87.31 94 ASN A CA 1
ATOM 725 C C . ASN A 1 94 ? -15.366 -3.217 38.694 1.00 87.31 94 ASN A C 1
ATOM 727 O O . ASN A 1 94 ? -15.927 -3.363 39.778 1.00 87.31 94 ASN A O 1
ATOM 731 N N . LYS A 1 95 ? -15.730 -3.929 37.619 1.00 89.31 95 LYS A N 1
ATOM 732 C CA . LYS A 1 95 ? -16.773 -4.968 37.663 1.00 89.31 95 LYS A CA 1
ATOM 733 C C . LYS A 1 95 ? -16.354 -6.197 38.467 1.00 89.31 95 LYS A C 1
ATOM 735 O O . LYS A 1 95 ? -17.182 -6.755 39.180 1.00 89.31 95 LYS A O 1
ATOM 740 N N . VAL A 1 96 ? -15.094 -6.623 38.371 1.00 86.50 96 VAL A N 1
ATOM 741 C CA . VAL A 1 96 ? -14.565 -7.733 39.182 1.00 86.50 96 VAL A CA 1
ATOM 742 C C . VAL A 1 96 ? -14.559 -7.363 40.664 1.00 86.50 96 VAL A C 1
ATOM 744 O O . VAL A 1 96 ? -14.998 -8.172 41.480 1.00 86.50 96 VAL A O 1
ATOM 747 N N . ASP A 1 97 ? -14.148 -6.142 41.005 1.00 90.75 97 ASP A N 1
ATOM 748 C CA . ASP A 1 97 ? -14.150 -5.655 42.388 1.00 90.75 97 ASP A CA 1
ATOM 749 C C . ASP A 1 97 ? -15.584 -5.573 42.950 1.00 90.75 97 ASP A C 1
ATOM 751 O O . ASP A 1 97 ? -15.846 -6.046 44.055 1.00 90.75 97 ASP A O 1
ATOM 755 N N . GLN A 1 98 ? -16.553 -5.109 42.151 1.00 92.25 98 GLN A N 1
ATOM 756 C CA . GLN A 1 98 ? -17.972 -5.104 42.530 1.00 92.25 98 GLN A CA 1
ATOM 757 C C . GLN A 1 98 ? -18.530 -6.518 42.776 1.00 92.25 98 GLN A C 1
ATOM 759 O O . GLN A 1 98 ? -19.297 -6.730 43.716 1.00 92.25 98 GLN A O 1
ATOM 764 N N . ILE A 1 99 ? -18.150 -7.500 41.950 1.00 87.88 99 ILE A N 1
ATOM 765 C CA . ILE A 1 99 ? -18.549 -8.903 42.145 1.00 87.88 99 ILE A CA 1
ATOM 766 C C . ILE A 1 99 ? -17.910 -9.467 43.420 1.00 87.88 99 ILE A C 1
ATOM 768 O O . ILE A 1 99 ? -18.574 -10.189 44.163 1.00 87.88 99 ILE A O 1
ATOM 772 N N . ALA A 1 100 ? -16.649 -9.129 43.702 1.00 87.25 100 ALA A N 1
ATOM 773 C CA . ALA A 1 100 ? -15.963 -9.562 44.917 1.00 87.25 100 ALA A CA 1
ATOM 774 C C . ALA A 1 100 ? -16.643 -9.017 46.187 1.00 87.25 100 ALA A C 1
ATOM 776 O O . ALA A 1 100 ? -16.817 -9.764 47.153 1.00 87.25 100 ALA A O 1
ATOM 777 N N . GLU A 1 101 ? -17.089 -7.759 46.171 1.00 86.19 101 GLU A N 1
ATOM 778 C CA . GLU A 1 101 ? -17.843 -7.153 47.275 1.00 86.19 101 GLU A CA 1
ATOM 779 C C . GLU A 1 101 ? -19.223 -7.794 47.467 1.00 86.19 101 GLU A C 1
ATOM 781 O O . GLU A 1 101 ? -19.589 -8.129 48.597 1.00 86.19 101 GLU A O 1
ATOM 786 N N . GLN A 1 102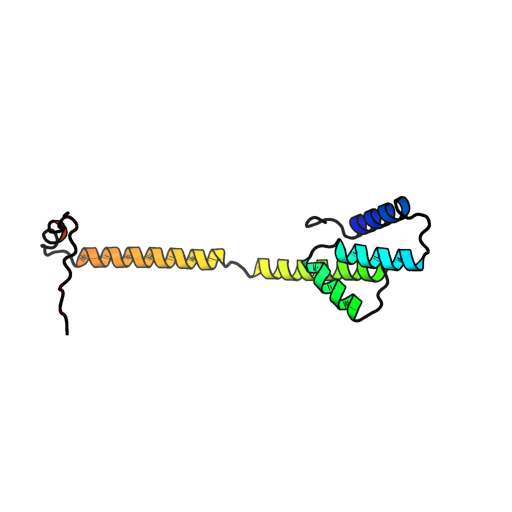 ? -19.971 -8.042 46.384 1.00 82.00 102 GLN A N 1
ATOM 787 C CA . GLN A 1 102 ? -21.255 -8.750 46.475 1.00 82.00 102 GLN A CA 1
ATOM 788 C C . GLN A 1 102 ? -21.082 -10.156 47.052 1.00 82.00 102 GLN A C 1
ATOM 790 O O . GLN A 1 102 ? -21.849 -10.573 47.917 1.00 82.00 102 GLN A O 1
ATOM 795 N N . LEU A 1 103 ? -20.039 -10.872 46.633 1.00 79.38 103 LEU A N 1
ATOM 796 C CA . LEU A 1 103 ? -19.773 -12.231 47.095 1.00 79.38 103 LEU A CA 1
ATOM 797 C C . LEU A 1 103 ? -19.358 -12.267 48.576 1.00 79.38 103 LEU A C 1
ATOM 799 O O . LEU A 1 103 ? -19.718 -13.205 49.290 1.00 79.38 103 LEU A O 1
ATOM 803 N N . ALA A 1 104 ? -18.662 -11.236 49.066 1.00 79.31 104 ALA A N 1
ATOM 804 C CA . ALA A 1 104 ? -18.369 -11.072 50.489 1.00 79.31 104 ALA A CA 1
ATOM 805 C C . ALA A 1 104 ? -19.639 -10.792 51.312 1.00 79.31 104 ALA A C 1
ATOM 807 O O . ALA A 1 104 ? -19.823 -11.415 52.358 1.00 79.31 104 ALA A O 1
ATOM 808 N N . ALA A 1 105 ? -20.530 -9.928 50.817 1.00 75.19 105 ALA A N 1
ATOM 809 C CA . ALA A 1 105 ? -21.793 -9.597 51.479 1.00 75.19 105 ALA A CA 1
ATOM 810 C C . ALA A 1 105 ? -22.757 -10.797 51.542 1.00 75.19 105 ALA A C 1
ATOM 812 O O . ALA A 1 105 ? -23.300 -11.113 52.602 1.00 75.19 105 ALA A O 1
ATOM 813 N N . THR A 1 106 ? -22.912 -11.540 50.443 1.00 70.31 106 THR A N 1
ATOM 814 C CA . THR A 1 106 ? -23.757 -12.746 50.422 1.00 70.31 106 THR A CA 1
ATOM 815 C C . THR A 1 106 ? -23.184 -13.853 51.312 1.00 70.31 106 THR A C 1
ATOM 817 O O . THR A 1 106 ? -23.930 -14.575 51.968 1.00 70.31 106 THR A O 1
ATOM 820 N N . LYS A 1 107 ? -21.852 -13.973 51.413 1.00 63.53 107 LYS A N 1
ATOM 821 C CA . LYS A 1 107 ? -21.203 -14.930 52.323 1.00 63.53 107 LYS A CA 1
ATOM 822 C C . LYS A 1 107 ? -21.491 -14.628 53.799 1.00 63.53 107 LYS A C 1
ATOM 824 O O . LYS A 1 107 ? -21.612 -15.567 54.583 1.00 63.53 107 LYS A O 1
ATOM 829 N N . THR A 1 108 ? -21.599 -13.357 54.186 1.00 62.72 108 THR A N 1
ATOM 830 C CA . THR A 1 108 ? -21.947 -12.977 55.565 1.00 62.72 108 THR A CA 1
ATOM 831 C C . THR A 1 108 ? -23.430 -13.172 55.873 1.00 62.72 108 THR A C 1
ATOM 833 O O . THR A 1 108 ? -23.760 -13.567 56.984 1.00 62.72 108 THR A O 1
ATOM 836 N N . GLU A 1 109 ? -24.310 -13.015 54.882 1.00 48.62 109 GLU A N 1
ATOM 837 C CA . GLU A 1 109 ? -25.756 -13.237 55.039 1.00 48.62 109 GLU A CA 1
ATOM 838 C C . GLU A 1 109 ? -26.113 -14.733 55.183 1.00 48.62 109 GLU A C 1
ATOM 840 O O . GLU A 1 109 ? -26.996 -15.114 55.953 1.00 48.62 109 GLU A O 1
ATOM 845 N N . ILE A 1 110 ? -25.356 -15.620 54.525 1.00 55.50 110 ILE A N 1
ATOM 846 C CA . ILE A 1 110 ? -25.486 -17.078 54.708 1.00 55.50 110 ILE A CA 1
ATOM 847 C C . ILE A 1 110 ? -24.972 -17.517 56.094 1.00 55.50 110 ILE A C 1
ATOM 849 O O . ILE A 1 110 ? -25.473 -18.486 56.664 1.00 55.50 110 ILE A O 1
ATOM 853 N N . ALA A 1 111 ? -24.000 -16.801 56.672 1.00 49.66 111 ALA A N 1
ATOM 854 C CA . ALA A 1 111 ? -23.489 -17.094 58.012 1.00 49.66 111 ALA A CA 1
ATOM 855 C C . ALA A 1 111 ? -24.460 -16.680 59.138 1.00 49.66 111 ALA A C 1
ATOM 857 O O . ALA A 1 111 ? -24.385 -17.246 60.225 1.00 49.66 111 ALA A O 1
ATOM 858 N N . GLU A 1 112 ? -25.393 -15.755 58.884 1.00 50.97 112 GLU A N 1
ATOM 859 C CA . GLU A 1 112 ? -26.409 -15.329 59.863 1.00 50.97 112 GLU A CA 1
ATOM 860 C C . GLU A 1 112 ? -27.712 -16.146 59.816 1.00 50.97 112 GLU A C 1
ATOM 862 O O . GLU A 1 112 ? -28.542 -16.023 60.713 1.00 50.97 112 GLU A O 1
ATOM 867 N N . THR A 1 113 ? -27.892 -17.030 58.828 1.00 42.38 113 THR A N 1
ATOM 868 C CA . THR A 1 113 ? -29.092 -17.888 58.721 1.00 42.38 113 THR A CA 1
ATOM 869 C C . THR A 1 113 ? -28.835 -19.374 58.975 1.00 42.38 113 THR A C 1
ATOM 871 O O . THR A 1 113 ? -29.767 -20.173 58.922 1.00 42.38 113 THR A O 1
ATOM 874 N N . CYS A 1 114 ? -27.612 -19.766 59.341 1.00 42.66 114 CYS A N 1
ATOM 875 C CA . CYS A 1 114 ? -27.289 -21.149 59.699 1.00 42.66 114 CYS A CA 1
ATOM 876 C C . CYS A 1 114 ? -27.007 -21.281 61.206 1.00 42.66 114 CYS A C 1
ATOM 878 O O . CYS A 1 114 ? -25.894 -21.600 61.617 1.00 42.66 114 CYS A O 1
ATOM 880 N N . SER A 1 115 ? -28.025 -21.008 62.031 1.00 45.59 115 SER A N 1
ATOM 881 C CA . SER A 1 115 ? -28.034 -21.367 63.459 1.00 45.59 115 SER A CA 1
ATOM 882 C C . SER A 1 115 ? -29.006 -22.506 63.795 1.00 45.59 115 SER A C 1
ATOM 884 O O . SER A 1 115 ? -29.295 -22.705 64.967 1.00 45.59 115 SER A O 1
ATOM 886 N N . ASP A 1 116 ? -29.464 -23.298 62.825 1.00 47.34 116 ASP A N 1
ATOM 887 C CA . ASP A 1 116 ? -30.147 -24.559 63.131 1.00 47.34 116 ASP A CA 1
ATOM 888 C C . ASP A 1 116 ? -29.749 -25.649 62.122 1.00 47.34 116 ASP A C 1
ATOM 890 O O . ASP A 1 116 ? -30.171 -25.673 60.965 1.00 47.34 116 ASP A O 1
ATOM 894 N N . GLU A 1 117 ? -28.879 -26.552 62.584 1.00 48.00 117 GLU A N 1
ATOM 895 C CA . GLU A 1 117 ? -28.627 -27.875 62.000 1.00 48.00 117 GLU A CA 1
ATOM 896 C C . GLU A 1 117 ? -29.960 -28.627 61.796 1.00 48.00 117 GLU A C 1
ATOM 898 O O . GLU A 1 117 ? -30.804 -28.595 62.694 1.00 48.00 117 GLU A O 1
ATOM 903 N N . PRO A 1 118 ? -30.162 -29.357 60.673 1.00 51.16 118 PRO A N 1
ATOM 904 C CA . PRO A 1 118 ? -29.261 -30.443 60.282 1.00 51.16 118 PRO A CA 1
ATOM 905 C C . PRO A 1 118 ? -29.106 -30.593 58.750 1.00 51.16 118 PRO A C 1
ATOM 907 O O . PRO A 1 118 ? -29.847 -31.323 58.095 1.00 51.16 118 PRO A O 1
ATOM 910 N N . MET A 1 119 ? -28.092 -29.958 58.157 1.00 41.88 119 MET A N 1
ATOM 911 C CA . MET A 1 119 ? -27.746 -30.114 56.725 1.00 41.88 119 MET A CA 1
ATOM 912 C C . MET A 1 119 ? -26.595 -31.106 56.473 1.00 41.88 119 MET A C 1
ATOM 914 O O . MET A 1 119 ? -26.237 -31.371 55.325 1.00 41.88 119 MET A O 1
ATOM 918 N N . LEU A 1 120 ? -26.026 -31.697 57.529 1.00 50.41 120 LEU A N 1
ATOM 919 C CA . LEU A 1 120 ? -24.927 -32.666 57.416 1.00 50.41 120 LEU A CA 1
ATOM 920 C C . LEU A 1 120 ? -25.388 -34.088 57.043 1.00 50.41 120 LEU A C 1
ATOM 922 O O . LEU A 1 120 ? -24.560 -34.930 56.719 1.00 50.41 120 LEU A O 1
ATOM 926 N N . GLN A 1 121 ? -26.696 -34.366 57.017 1.00 48.88 121 GLN A N 1
ATOM 927 C CA . GLN A 1 121 ? -27.233 -35.697 56.675 1.00 48.88 121 GLN A CA 1
ATOM 928 C C . GLN A 1 121 ? -27.391 -35.927 55.157 1.00 48.88 121 GLN A C 1
ATOM 930 O O . GLN A 1 121 ? -27.408 -37.070 54.705 1.00 48.88 121 GLN A O 1
ATOM 935 N N . VAL A 1 122 ? -27.477 -34.861 54.350 1.00 50.62 122 VAL A N 1
ATOM 936 C CA . VAL A 1 122 ? -27.744 -34.963 52.898 1.00 50.62 122 VAL A CA 1
ATOM 937 C C . VAL A 1 122 ? -26.483 -35.282 52.087 1.00 50.62 122 VAL A C 1
ATOM 939 O O . VAL A 1 122 ? -26.554 -35.934 51.050 1.00 50.62 122 VAL A O 1
ATOM 942 N N . TRP A 1 123 ? -25.303 -34.886 52.567 1.00 50.31 123 TRP A N 1
ATOM 943 C CA . TRP A 1 123 ? -24.050 -35.092 51.828 1.00 50.31 123 TRP A CA 1
ATOM 944 C C . TRP A 1 123 ? -23.491 -36.518 51.951 1.00 50.31 123 TRP A C 1
ATOM 946 O O . TRP A 1 123 ? -22.677 -36.929 51.128 1.00 50.31 123 TRP A O 1
ATOM 956 N N . HIS A 1 124 ? -23.953 -37.301 52.931 1.00 45.09 124 HIS A N 1
ATOM 957 C CA . HIS A 1 124 ? -23.497 -38.678 53.154 1.00 45.09 124 HIS A CA 1
ATOM 958 C C . HIS A 1 124 ? -24.358 -39.754 52.467 1.00 45.09 124 HIS A C 1
ATOM 960 O O . HIS A 1 124 ? -24.048 -40.935 52.586 1.00 45.09 124 HIS A O 1
ATOM 966 N N . THR A 1 125 ? -25.411 -39.380 51.730 1.00 45.81 125 THR A N 1
ATOM 967 C CA . THR A 1 125 ? -26.336 -40.324 51.065 1.00 45.81 125 THR A CA 1
ATOM 968 C C . THR A 1 125 ? -26.115 -40.475 49.555 1.00 45.81 125 THR A C 1
ATOM 970 O O . THR A 1 125 ? -26.959 -41.042 48.866 1.00 45.81 125 THR A O 1
ATOM 973 N N . TRP A 1 126 ? -24.982 -40.011 49.019 1.00 46.38 126 TRP A N 1
ATOM 974 C CA . TRP A 1 126 ? -24.645 -40.211 47.606 1.00 46.38 126 TRP A CA 1
ATOM 975 C C . TRP A 1 126 ? -24.244 -41.676 47.347 1.00 46.38 126 TRP A C 1
ATOM 977 O O . TRP A 1 126 ? -23.228 -42.116 47.890 1.00 46.38 126 TRP A O 1
ATOM 987 N N . PRO A 1 127 ? -24.974 -42.457 46.527 1.00 39.62 127 PRO A N 1
ATOM 988 C CA . PRO A 1 127 ? -24.581 -43.828 46.234 1.00 39.62 127 PRO A CA 1
ATOM 989 C C . PRO A 1 127 ? -23.523 -43.844 45.124 1.00 39.62 127 PRO A C 1
ATOM 991 O O . PRO A 1 127 ? -23.733 -43.317 44.031 1.00 39.62 127 PRO A O 1
ATOM 994 N N . LEU A 1 128 ? -22.388 -44.477 45.417 1.00 50.50 128 LEU A N 1
ATOM 995 C CA . LEU A 1 128 ? -21.367 -44.915 44.465 1.00 50.50 128 LEU A CA 1
ATOM 996 C C . LEU A 1 128 ? -21.708 -46.333 43.970 1.00 50.50 128 LEU A C 1
ATOM 998 O O . LEU A 1 128 ? -21.066 -47.280 44.393 1.00 50.50 128 LEU A O 1
ATOM 1002 N N . GLU A 1 129 ? -22.689 -46.502 43.083 1.00 40.38 129 GLU A N 1
ATOM 1003 C CA . GLU A 1 129 ? -22.867 -47.723 42.266 1.00 40.38 129 GLU A CA 1
ATOM 1004 C C . GLU A 1 129 ? -23.499 -47.281 40.933 1.00 40.38 129 GLU A C 1
ATOM 1006 O O . GLU A 1 129 ? -24.433 -46.489 40.915 1.00 40.38 129 GLU A O 1
ATOM 1011 N N . GLY A 1 130 ? -22.963 -47.596 39.756 1.00 39.50 130 GLY A N 1
ATOM 1012 C CA . GLY A 1 130 ? -22.667 -48.944 39.284 1.00 39.50 130 GLY A CA 1
ATOM 1013 C C . GLY A 1 130 ? -23.721 -49.296 38.229 1.00 39.50 130 GLY A C 1
ATOM 1014 O O . GLY A 1 130 ? -24.850 -49.637 38.555 1.00 39.50 130 GLY A O 1
ATOM 1015 N N . SER A 1 131 ? -23.368 -49.119 36.955 1.00 48.25 131 SER A N 1
ATOM 1016 C CA . SER A 1 131 ? -24.211 -49.333 35.775 1.00 48.25 131 SER A CA 1
ATOM 1017 C C . SER A 1 131 ? -25.011 -50.640 35.782 1.00 48.25 131 SER A C 1
ATOM 1019 O O . SER A 1 131 ? -24.418 -51.705 35.908 1.00 48.25 131 SER A O 1
ATOM 1021 N N . LEU A 1 132 ? -26.308 -50.565 35.454 1.00 40.59 132 LEU A N 1
ATOM 1022 C CA . LEU A 1 132 ? -26.975 -51.478 34.511 1.00 40.59 132 LEU A CA 1
ATOM 1023 C C . LEU A 1 132 ? -28.319 -50.884 34.060 1.00 40.59 132 LEU A C 1
ATOM 1025 O O . LEU A 1 132 ? -29.317 -50.873 34.774 1.00 40.59 132 LEU A O 1
ATOM 1029 N N . SER A 1 133 ? -28.297 -50.352 32.839 1.00 41.28 133 SER A N 1
ATOM 1030 C CA . SER A 1 133 ? -29.459 -49.898 32.080 1.00 41.28 133 SER A CA 1
ATOM 1031 C C . SER A 1 133 ? -30.347 -51.100 31.741 1.00 41.28 133 SER A C 1
ATOM 1033 O O . SER A 1 133 ? -29.907 -52.023 31.057 1.00 41.28 133 SER A O 1
ATOM 1035 N N . SER A 1 134 ? -31.586 -51.089 32.234 1.00 44.16 134 SER A N 1
ATOM 1036 C CA . SER A 1 134 ? -32.625 -52.065 31.902 1.00 44.16 134 SER A CA 1
ATOM 1037 C C . SER A 1 134 ? -33.705 -51.357 31.081 1.00 44.16 134 SER A C 1
ATOM 1039 O O . SER A 1 134 ? -34.350 -50.432 31.574 1.00 44.16 134 SER A O 1
ATOM 1041 N N . TYR A 1 135 ? -33.864 -51.745 29.813 1.00 40.00 135 TYR A N 1
ATOM 1042 C CA . TYR A 1 135 ? -34.930 -51.261 28.928 1.00 40.00 135 TYR A CA 1
ATOM 1043 C C . TYR A 1 135 ? -36.155 -52.178 29.033 1.00 40.00 135 TYR A C 1
ATOM 1045 O O . TYR A 1 135 ? -35.979 -53.399 29.028 1.00 40.00 135 TYR A O 1
ATOM 1053 N N . PRO A 1 136 ? -37.395 -51.655 29.034 1.00 50.47 136 PRO A N 1
ATOM 1054 C CA . PRO A 1 136 ? -38.562 -52.485 28.799 1.00 50.47 136 PRO A CA 1
ATOM 1055 C C . PRO A 1 136 ? -38.829 -52.639 27.295 1.00 50.47 136 PRO A C 1
ATOM 1057 O O . PRO A 1 136 ? -38.993 -51.670 26.555 1.00 50.47 136 PRO A O 1
ATOM 1060 N N . THR A 1 137 ? -38.908 -53.896 26.868 1.00 55.91 137 THR A N 1
ATOM 1061 C CA . THR A 1 137 ? -39.530 -54.345 25.620 1.00 55.91 137 THR A CA 1
ATOM 1062 C C . THR A 1 137 ? -41.042 -54.190 25.718 1.00 55.91 137 THR A C 1
ATOM 1064 O O . THR A 1 137 ? -41.651 -54.702 26.659 1.00 55.91 137 THR A O 1
ATOM 1067 N N . THR A 1 138 ? -41.687 -53.597 24.714 1.00 49.88 138 THR A N 1
ATOM 1068 C CA . THR A 1 138 ? -43.094 -53.908 24.423 1.00 49.88 138 THR A CA 1
ATOM 1069 C C . THR A 1 138 ? -43.355 -53.780 22.925 1.00 49.88 138 THR A C 1
ATOM 1071 O O . THR A 1 138 ? -43.198 -52.709 22.347 1.00 49.88 138 THR A O 1
ATOM 1074 N N . CYS A 1 139 ? -43.713 -54.905 22.306 1.00 45.06 139 CYS A N 1
ATOM 1075 C CA . CYS A 1 139 ? -44.224 -54.983 20.942 1.00 45.06 139 CYS A CA 1
ATOM 1076 C C . CYS A 1 139 ? -45.704 -54.583 20.904 1.00 45.06 139 CYS A C 1
ATOM 1078 O O . CYS A 1 139 ? -46.464 -55.011 21.776 1.00 45.06 139 CYS A O 1
ATOM 1080 N N . ALA A 1 140 ? -46.107 -53.889 19.841 1.00 46.56 140 ALA A N 1
ATOM 1081 C CA . ALA A 1 140 ? -47.344 -54.130 19.099 1.00 46.56 140 ALA A CA 1
ATOM 1082 C C . ALA A 1 140 ? -47.154 -53.604 17.672 1.00 46.56 140 ALA A C 1
ATOM 1084 O O . ALA A 1 140 ? -46.719 -52.438 17.542 1.00 46.56 140 ALA A O 1
#

pLDDT: mean 74.56, std 18.57, range [39.5, 95.44]

Sequence (140 aa):
MGPGCDLAVFFASLQQSLDRALPGLDGVSRQYLMSDQFVEGVQPALRAQLRLVRATDQLSVEELVRLARELAEVSLATLRSQKRDNSPVEDLRNKVDQIAEQLAATKTEIAETCSDEPMLQVWHTWPLEGSLSSYPTTCA

Foldseek 3Di:
DDPPDQLVVVLVVLLVVCCVPPVPDDPVRSFVVSQVCSLVVDDPVLSVVLVVVVVVDVDTNVVSSVSSVVVVVVVVVVVVVVVVPDPVVVVVVVVVVVVVVVVVVVVVVVVVPPPDDDPPVVVPPDDPDDDDDDDDDDDD

Radius of gyration: 34.06 Å; Cα contacts (8 Å, |Δi|>4): 43; chains: 1; bounding box: 66×66×84 Å

Secondary structure (DSSP, 8-state):
--TT--HHHHHHHHHHHHHHH-TT--HHHHHHHHHHHHHHHS-HHHHHHHHHHHHHS---HHHHHHHHHHHHHHHHHHHHHHHHH--HHHHHHHHHHHHHHHHHHHHHHHHHS--S---TTSTT----------PPP---

Nearest PDB structures (foldseek):
  3sjr-assembly2_C  TM=4.730E-01  e=3.436E+00  Chromobacterium violaceum

Solvent-accessible surface area (backbone atoms only — not comparable to full-atom values): 8646 Å² total; per-residue (Å²): 105,66,94,86,63,56,68,66,60,52,50,54,52,51,51,54,50,45,52,70,76,47,71,85,58,52,72,66,62,44,49,52,52,50,40,53,51,50,47,68,47,45,49,71,82,57,24,59,54,52,52,52,52,51,73,74,39,94,68,54,57,70,53,50,54,51,51,52,50,54,52,50,52,50,52,50,50,51,51,53,53,48,63,73,72,59,53,65,65,56,56,50,47,54,50,50,53,51,50,53,51,51,53,53,54,52,55,52,56,56,63,73,69,67,87,69,86,81,76,76,68,69,77,75,68,73,79,92,73,82,92,79,92,81,83,86,88,79,90,132